Protein AF-A0A9D5YIL8-F1 (afdb_monomer)

Foldseek 3Di:
DPDPVVVVVVVVVVVVVVVPPPPPPPPVPPCPVAAEDDPVVVVVVDDPPDPQKDQDPDPFPAFDADDDQVSVQVLCVRRDDADADDKHWHAYPVQQKIWIKGHHPPDAFQIKIWIAHRRSHTRMIGGGD

Sequence (129 aa):
MLNNKILRVLCLLCMVACLISLVGCNQPNTNTDVSAFSYAEHAKTFKDDSPGVKHSGFVNTNEFEISSAEDALAHAKKECTIAWDTSHVSFDNELSVWMVSFYTEGTLGGDQCVYLDSNGKTLLIVYGE

pLDDT: mean 82.62, std 20.09, range [39.22, 98.31]

Radius of gyration: 24.34 Å; Cα contacts (8 Å, |Δi|>4): 192; chains: 1; bounding box: 29×36×84 Å

Secondary structure (DSSP, 8-state):
---HHHHHHHHHHHHHGGGSS-------------EE--HHHHHTT--TT-TTEESS--S--S-----SHHHHHHHHTTT--S--SEEEEEEETTTTEEEEEEE-TT--S--EEEEEETTS-EEEEEE--

Solvent-accessible surface area (backbone atoms only — not comparable to full-atom values): 7783 Å² total; per-residue (Å²): 135,85,58,76,66,59,59,53,54,53,58,55,59,65,63,62,66,70,76,79,75,71,91,63,86,71,66,79,83,70,76,64,81,59,43,78,54,57,60,74,67,54,52,71,74,61,50,91,83,39,83,54,48,39,80,69,94,66,77,45,71,60,83,40,81,43,89,46,69,66,48,44,49,65,57,45,54,73,68,60,84,71,80,59,83,43,74,49,51,31,41,16,82,91,79,42,32,40,39,36,39,36,26,46,83,97,57,85,45,63,26,40,37,35,30,26,41,46,44,37,30,59,62,38,37,41,42,43,109

Structure (mmCIF, N/CA/C/O backbone):
data_AF-A0A9D5YIL8-F1
#
_entry.id   AF-A0A9D5YIL8-F1
#
loop_
_atom_site.group_PDB
_atom_site.id
_atom_site.type_symbol
_atom_site.label_atom_id
_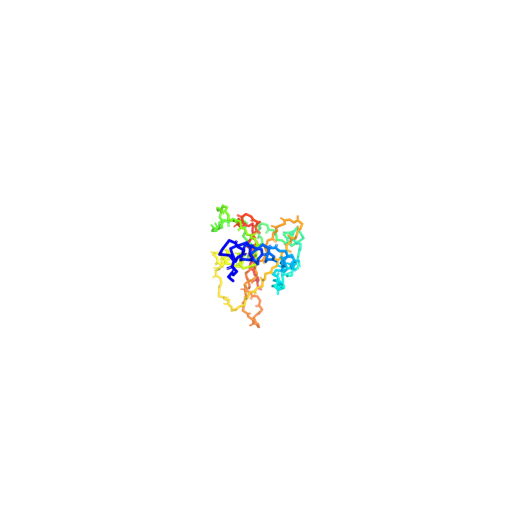atom_site.label_alt_id
_atom_site.label_comp_id
_atom_site.label_asym_id
_atom_site.label_entity_id
_atom_site.label_seq_id
_atom_site.pdbx_PDB_ins_code
_atom_site.Cartn_x
_atom_site.Cartn_y
_atom_site.Cartn_z
_atom_site.occupancy
_atom_site.B_iso_or_equiv
_atom_site.auth_seq_id
_atom_site.auth_comp_id
_atom_site.auth_asym_id
_atom_site.auth_atom_id
_atom_site.pdbx_PDB_model_num
ATOM 1 N N . MET A 1 1 ? -9.143 24.239 -67.326 1.00 50.16 1 MET A N 1
ATOM 2 C CA . MET A 1 1 ? -8.872 22.806 -67.078 1.00 50.16 1 MET A CA 1
ATOM 3 C C . MET A 1 1 ? -7.695 22.704 -66.118 1.00 50.16 1 MET A C 1
ATOM 5 O O . MET A 1 1 ? -6.551 22.738 -66.552 1.00 50.16 1 MET A O 1
ATOM 9 N N . LEU A 1 2 ? -7.968 22.713 -64.810 1.00 43.31 2 LEU A N 1
ATOM 10 C CA . LEU A 1 2 ? -6.929 22.632 -63.783 1.00 43.31 2 LEU A CA 1
ATOM 11 C C . LEU A 1 2 ? -6.519 21.162 -63.628 1.00 43.31 2 LEU A C 1
ATOM 13 O O . LEU A 1 2 ? -7.360 20.282 -63.470 1.00 43.31 2 LEU A O 1
ATOM 17 N N . ASN A 1 3 ? -5.228 20.908 -63.792 1.00 49.19 3 ASN A N 1
ATOM 18 C CA . ASN A 1 3 ? -4.660 19.595 -64.065 1.00 49.19 3 ASN A CA 1
ATOM 19 C C . ASN A 1 3 ? -4.706 18.702 -62.807 1.00 49.19 3 ASN A C 1
ATOM 21 O O . ASN A 1 3 ? -4.227 19.115 -61.751 1.00 49.19 3 ASN A O 1
ATOM 25 N N . ASN A 1 4 ? -5.209 17.465 -62.917 1.00 51.59 4 ASN A N 1
ATOM 26 C CA . ASN A 1 4 ? -5.397 16.505 -61.807 1.00 51.59 4 ASN A CA 1
ATOM 27 C C . ASN A 1 4 ? -4.123 16.196 -60.989 1.00 51.59 4 ASN A C 1
ATOM 29 O O . ASN A 1 4 ? -4.196 15.604 -59.914 1.00 51.59 4 ASN A O 1
ATOM 33 N N . LYS A 1 5 ? -2.946 16.599 -61.482 1.00 52.97 5 LYS A N 1
ATOM 34 C CA . LYS A 1 5 ? -1.671 16.517 -60.760 1.00 52.97 5 LYS A CA 1
ATOM 35 C C . LYS A 1 5 ? -1.506 17.621 -59.704 1.00 52.97 5 LYS A C 1
ATOM 37 O O . LYS A 1 5 ? -0.964 17.340 -58.645 1.00 52.97 5 LYS A O 1
ATOM 42 N N . ILE A 1 6 ? -2.023 18.831 -59.940 1.00 55.44 6 ILE A N 1
ATOM 43 C CA . ILE A 1 6 ? -1.944 19.961 -58.990 1.00 55.44 6 ILE A CA 1
ATOM 44 C C . ILE A 1 6 ? -2.884 19.725 -57.798 1.00 55.44 6 ILE A C 1
ATOM 46 O O . ILE A 1 6 ? -2.510 19.991 -56.659 1.00 55.44 6 ILE A O 1
ATOM 50 N N . LEU A 1 7 ? -4.052 19.119 -58.039 1.00 50.84 7 LEU A N 1
ATOM 51 C CA . LEU A 1 7 ? -5.008 18.753 -56.986 1.00 50.84 7 LEU A CA 1
ATOM 52 C C . LEU A 1 7 ? -4.435 17.701 -56.014 1.00 50.84 7 LEU A C 1
ATOM 54 O O . LEU A 1 7 ? -4.680 17.765 -54.814 1.00 50.84 7 LEU A O 1
ATOM 58 N N . ARG A 1 8 ? -3.605 16.771 -56.513 1.00 52.12 8 ARG A N 1
ATOM 59 C CA . ARG A 1 8 ? -2.931 15.757 -55.681 1.00 52.12 8 ARG A CA 1
ATOM 60 C C . ARG A 1 8 ? -1.797 16.334 -54.830 1.00 52.12 8 ARG A C 1
ATOM 62 O O . ARG A 1 8 ? -1.601 15.874 -53.711 1.00 52.12 8 ARG A O 1
ATOM 69 N N . VAL A 1 9 ? -1.085 17.346 -55.330 1.00 53.28 9 VAL A N 1
ATOM 70 C CA . VAL A 1 9 ? -0.015 18.025 -54.576 1.00 53.28 9 VAL A CA 1
ATOM 71 C C . VAL A 1 9 ? -0.599 18.927 -53.483 1.00 53.28 9 VAL A C 1
ATOM 73 O O . VAL A 1 9 ? -0.061 18.965 -52.380 1.00 5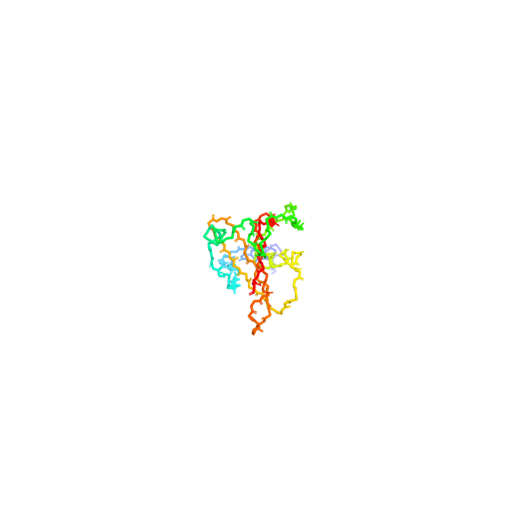3.28 9 VAL A O 1
ATOM 76 N N . LEU A 1 10 ? -1.746 19.571 -53.737 1.00 51.50 10 LEU A N 1
ATOM 77 C CA . LEU A 1 10 ? -2.450 20.368 -52.726 1.00 51.50 10 LEU A CA 1
ATOM 78 C C . LEU A 1 10 ? -3.012 1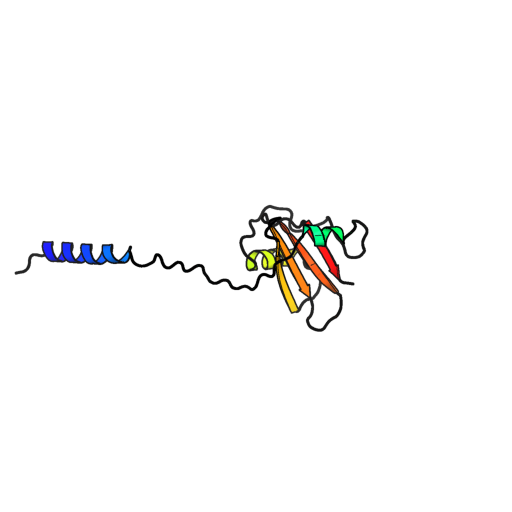9.495 -51.586 1.00 51.50 10 LEU A C 1
ATOM 80 O O . LEU A 1 10 ? -2.895 19.861 -50.421 1.00 51.50 10 LEU A O 1
ATOM 84 N N . CYS A 1 11 ? -3.541 18.303 -51.901 1.00 48.22 11 CYS A N 1
ATOM 85 C CA . CYS A 1 11 ? -3.992 17.345 -50.883 1.00 48.22 11 CYS A CA 1
ATOM 86 C C . CYS A 1 11 ? -2.849 16.803 -50.010 1.00 48.22 11 CYS A C 1
ATOM 88 O O . CYS A 1 11 ? -3.067 16.551 -48.827 1.00 48.22 11 CYS A O 1
ATOM 90 N N . LEU A 1 12 ? -1.639 16.636 -50.560 1.00 48.97 12 LEU A N 1
ATOM 91 C CA . LEU A 1 12 ? -0.494 16.160 -49.775 1.00 48.97 12 LEU A CA 1
ATOM 92 C C . LEU A 1 12 ? 0.057 17.242 -48.831 1.00 48.97 12 LEU A C 1
ATOM 94 O O . LEU A 1 12 ? 0.470 16.926 -47.719 1.00 48.97 12 LEU A O 1
ATOM 98 N N . LEU A 1 13 ? 0.018 18.516 -49.237 1.00 50.16 13 LEU A N 1
ATOM 99 C CA . LEU A 1 13 ? 0.461 19.643 -48.407 1.00 50.16 13 LEU A CA 1
ATOM 100 C C . LEU A 1 13 ? -0.476 19.926 -47.220 1.00 50.16 13 LEU A C 1
ATOM 102 O O . LEU A 1 13 ? -0.000 20.334 -46.164 1.00 50.16 13 LEU A O 1
ATOM 106 N N . CYS A 1 14 ? -1.776 19.636 -47.336 1.00 47.59 14 CYS A N 1
ATOM 107 C CA . CYS A 1 14 ? -2.707 19.752 -46.207 1.00 47.59 14 CYS A CA 1
ATOM 108 C C . CYS A 1 14 ? -2.542 18.648 -45.145 1.00 47.59 14 CYS A C 1
ATOM 110 O O . CYS A 1 14 ? -2.922 18.870 -44.001 1.00 47.59 14 CYS A O 1
ATOM 112 N N . MET A 1 15 ? -1.957 17.488 -45.476 1.00 50.22 15 MET A N 1
ATOM 113 C CA . MET A 1 15 ? -1.750 16.404 -44.499 1.00 50.22 15 MET A CA 1
ATOM 114 C C . MET A 1 15 ? -0.472 16.546 -43.661 1.00 50.22 15 MET A C 1
ATOM 116 O O . MET A 1 15 ? -0.396 15.976 -42.578 1.00 50.22 15 MET A O 1
ATOM 120 N N . VAL A 1 16 ? 0.519 17.328 -44.105 1.00 51.59 16 VAL A N 1
ATOM 121 C CA . VAL A 1 16 ? 1.794 17.486 -43.371 1.00 51.59 16 VAL A CA 1
ATOM 122 C C . VAL A 1 16 ? 1.750 18.639 -42.354 1.00 51.59 16 VAL A C 1
ATOM 124 O O . VAL A 1 16 ? 2.529 18.655 -41.405 1.00 51.59 16 VAL A O 1
ATOM 127 N N . ALA A 1 17 ? 0.790 19.561 -42.464 1.00 47.81 17 ALA A N 1
ATOM 128 C CA . ALA A 1 17 ? 0.629 20.655 -41.501 1.00 47.81 17 ALA A CA 1
ATOM 129 C C . ALA A 1 17 ? -0.062 20.244 -40.180 1.00 47.81 17 ALA A C 1
ATOM 131 O O . ALA A 1 17 ? -0.047 21.018 -39.228 1.00 47.81 17 ALA A O 1
ATOM 132 N N . CYS A 1 18 ? -0.613 19.027 -40.074 1.00 43.16 18 CYS A N 1
ATOM 133 C CA . CYS A 1 18 ? -1.204 18.523 -38.823 1.00 43.16 18 CYS A CA 1
ATOM 134 C C . CYS A 1 18 ? -0.190 17.917 -37.840 1.00 43.16 18 CYS A C 1
ATOM 136 O O . CYS A 1 18 ? -0.563 17.613 -36.711 1.00 43.16 18 CYS A O 1
ATOM 138 N N . LEU A 1 19 ? 1.081 17.755 -38.221 1.00 49.44 19 LEU A N 1
ATOM 139 C CA . LEU A 1 19 ? 2.099 17.161 -37.341 1.00 49.44 19 LEU A CA 1
ATOM 140 C C . LEU A 1 19 ? 2.878 18.182 -36.496 1.00 49.44 19 LEU A C 1
ATOM 142 O O . LEU A 1 19 ? 3.720 17.779 -35.702 1.00 49.44 19 LEU A O 1
ATOM 146 N N . ILE A 1 20 ? 2.598 19.486 -36.616 1.00 53.62 20 ILE A N 1
ATOM 147 C CA . ILE A 1 20 ? 3.347 20.536 -35.893 1.00 53.62 20 ILE A CA 1
ATOM 148 C C . ILE A 1 20 ? 2.493 21.275 -34.851 1.00 53.62 20 ILE A C 1
ATOM 150 O O . ILE A 1 20 ? 2.848 22.361 -34.402 1.00 53.62 20 ILE A O 1
ATOM 154 N N . SER A 1 21 ? 1.352 20.719 -34.443 1.00 51.81 21 SER A N 1
ATOM 155 C CA . SER A 1 21 ? 0.449 21.402 -33.504 1.00 51.81 21 SER A CA 1
ATOM 156 C C . SER A 1 21 ? -0.049 20.520 -32.372 1.00 51.81 21 SER A C 1
ATOM 158 O O . SER A 1 21 ? -1.201 20.647 -31.984 1.00 51.81 21 SER A O 1
ATOM 160 N N . LEU A 1 22 ? 0.805 19.662 -31.809 1.00 50.19 22 LEU A N 1
ATOM 161 C CA . LEU A 1 22 ? 0.540 19.116 -30.476 1.00 50.19 22 LEU A CA 1
ATOM 162 C C . LEU A 1 22 ? 1.823 18.736 -29.712 1.00 50.19 22 LEU A C 1
ATOM 164 O O . LEU A 1 22 ? 1.906 17.674 -29.114 1.00 50.19 22 LEU A O 1
ATOM 168 N N . VAL A 1 23 ? 2.804 19.644 -29.639 1.00 51.25 23 VAL A N 1
ATOM 169 C CA . VAL A 1 23 ? 3.574 19.776 -28.383 1.00 51.25 23 VAL A CA 1
ATOM 170 C C . VAL A 1 23 ? 2.761 20.700 -27.479 1.00 51.25 23 VAL A C 1
ATOM 172 O O . VAL A 1 23 ? 3.143 21.819 -27.160 1.00 51.25 23 VAL A O 1
ATOM 175 N N . GLY A 1 24 ? 1.551 20.255 -27.149 1.00 41.75 24 GLY A N 1
ATOM 176 C CA . GLY A 1 24 ? 0.963 20.633 -25.884 1.00 41.75 24 GLY A CA 1
ATOM 177 C C . GLY A 1 24 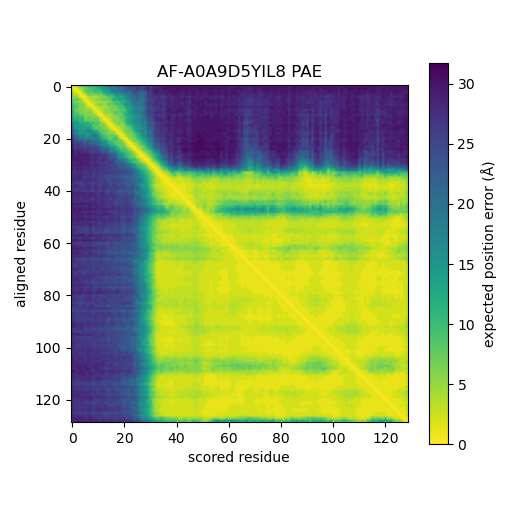? 1.629 19.717 -24.878 1.00 41.75 24 GLY A C 1
ATOM 178 O O . GLY A 1 24 ? 1.474 18.501 -24.980 1.00 41.75 24 GLY A O 1
ATOM 179 N N . CYS A 1 25 ? 2.380 20.275 -23.935 1.00 39.22 25 CYS A N 1
ATOM 180 C CA . CYS A 1 25 ? 2.649 19.607 -22.672 1.00 39.22 25 CYS A CA 1
ATOM 181 C C . CYS A 1 25 ? 1.304 19.391 -21.961 1.00 39.22 25 CYS A C 1
ATOM 183 O O . CYS A 1 25 ? 0.997 20.057 -20.983 1.00 39.22 25 CYS A O 1
ATOM 185 N N . ASN A 1 26 ? 0.473 18.484 -22.467 1.00 48.38 26 ASN A N 1
ATOM 186 C CA . ASN A 1 26 ? -0.547 17.844 -21.670 1.00 48.38 26 ASN A CA 1
ATOM 187 C C . ASN A 1 26 ? 0.200 16.751 -20.918 1.00 48.38 26 ASN A C 1
ATOM 189 O O . ASN A 1 26 ? 0.129 15.576 -21.271 1.00 48.38 26 ASN A O 1
ATOM 193 N N . GLN A 1 27 ? 0.935 17.148 -19.875 1.00 53.56 27 GLN A N 1
ATOM 194 C CA . GLN A 1 27 ? 0.960 16.264 -18.721 1.00 53.56 27 GLN A CA 1
ATOM 195 C C . GLN A 1 27 ? -0.519 15.991 -18.433 1.00 53.56 27 GLN A C 1
ATOM 197 O O . GLN A 1 27 ? -1.276 16.963 -18.299 1.00 53.56 27 GLN A O 1
ATOM 202 N N . PRO A 1 28 ? -0.988 14.732 -18.437 1.00 43.00 28 PRO A N 1
ATOM 203 C CA . PRO A 1 28 ? -2.266 14.474 -17.814 1.00 43.00 28 PRO A CA 1
ATOM 204 C C . PRO A 1 28 ? -2.122 15.064 -16.413 1.00 43.00 28 PRO A C 1
ATOM 206 O O . PRO A 1 28 ? -1.195 14.727 -15.679 1.00 43.00 28 PRO A O 1
ATOM 209 N N . ASN A 1 29 ? -2.947 16.061 -16.106 1.00 50.47 29 ASN A N 1
ATOM 210 C CA . ASN A 1 29 ? -3.036 16.606 -14.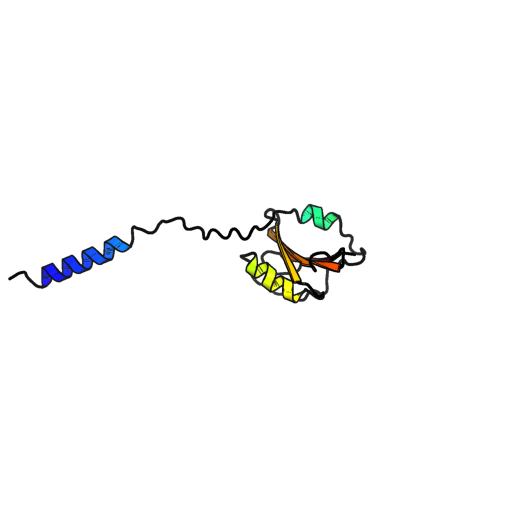768 1.00 50.47 29 ASN A CA 1
ATOM 211 C C . ASN A 1 29 ? -3.709 15.525 -13.920 1.00 50.47 29 ASN A C 1
ATOM 213 O O . ASN A 1 29 ? -4.897 15.600 -13.624 1.00 50.47 29 ASN A O 1
ATOM 217 N N . THR A 1 30 ? -2.963 14.467 -13.614 1.00 42.38 30 THR A 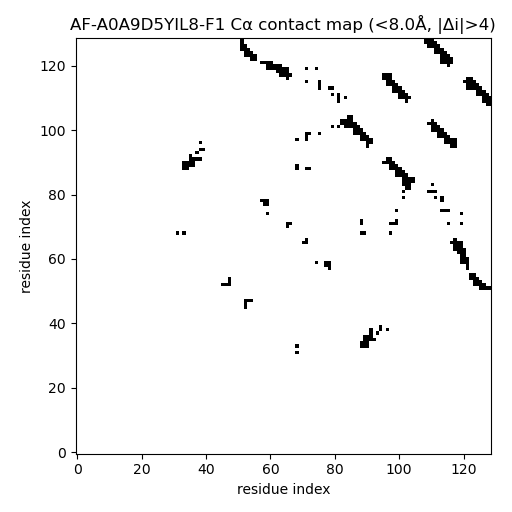N 1
ATOM 218 C CA . THR A 1 30 ? -3.298 13.489 -12.594 1.00 42.38 30 THR A CA 1
ATOM 219 C C . THR A 1 30 ? -2.947 14.131 -11.263 1.00 42.38 30 THR A C 1
ATOM 221 O O . THR A 1 30 ? -2.040 13.688 -10.566 1.00 42.38 30 THR A O 1
ATOM 224 N N . ASN A 1 31 ? -3.676 15.185 -10.891 1.00 44.50 31 ASN A N 1
ATOM 225 C CA .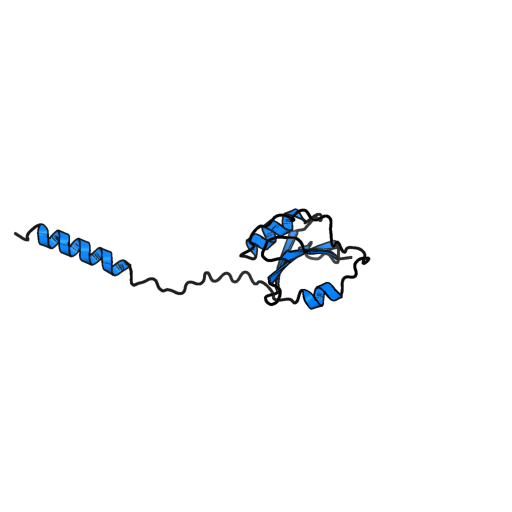 ASN A 1 31 ? -3.859 15.519 -9.482 1.00 44.50 31 ASN A CA 1
ATOM 226 C C . ASN A 1 31 ? -4.782 14.452 -8.867 1.00 44.50 31 ASN A C 1
ATOM 228 O O . ASN A 1 31 ? -5.855 14.744 -8.348 1.00 44.50 31 ASN A O 1
ATOM 232 N N . THR A 1 32 ? -4.375 13.186 -8.954 1.00 50.56 32 THR A N 1
ATOM 233 C CA . THR A 1 32 ? -4.581 12.288 -7.830 1.00 50.56 32 THR A CA 1
ATOM 234 C C . THR A 1 32 ? -3.674 12.896 -6.775 1.00 50.56 32 THR A C 1
ATOM 236 O O . THR A 1 32 ? -2.465 12.940 -6.985 1.00 50.56 32 THR A O 1
ATOM 239 N N . ASP A 1 33 ? -4.250 13.524 -5.753 1.00 62.47 33 ASP A N 1
ATOM 240 C CA . ASP A 1 33 ? -3.502 14.215 -4.699 1.00 62.47 33 ASP A CA 1
ATOM 241 C C . ASP A 1 33 ? -2.736 13.167 -3.879 1.00 62.47 33 ASP A C 1
ATOM 243 O O . ASP A 1 33 ? -3.180 12.694 -2.833 1.00 62.47 33 ASP A O 1
ATOM 247 N N . VAL A 1 34 ? -1.629 12.684 -4.445 1.00 80.38 34 VAL A N 1
ATOM 248 C CA . VAL A 1 34 ? -0.748 11.715 -3.812 1.00 80.38 34 VAL A CA 1
ATOM 249 C C . VAL A 1 34 ? 0.040 12.487 -2.780 1.00 80.38 34 VAL A C 1
ATOM 251 O O . VAL A 1 34 ? 0.963 13.238 -3.099 1.00 80.38 34 VAL A O 1
ATOM 254 N N . SER A 1 35 ? -0.340 12.308 -1.522 1.00 89.94 35 SER A N 1
ATOM 255 C CA . SER A 1 35 ? 0.363 12.975 -0.435 1.00 89.94 35 SER A CA 1
ATOM 256 C C . SER A 1 35 ? 1.794 12.439 -0.316 1.00 89.94 35 SER A C 1
ATOM 258 O O . SER A 1 35 ? 2.044 11.243 -0.488 1.00 89.94 35 SER A O 1
ATOM 260 N N . ALA A 1 36 ? 2.741 13.319 -0.006 1.00 90.25 36 ALA A N 1
ATOM 261 C CA . ALA A 1 36 ? 4.118 12.921 0.257 1.00 90.25 36 ALA A CA 1
ATOM 262 C C . ALA A 1 36 ? 4.271 12.364 1.683 1.00 90.25 36 ALA A C 1
ATOM 264 O O . ALA A 1 36 ? 3.628 12.846 2.617 1.00 90.25 36 ALA A O 1
ATOM 265 N N . PHE A 1 37 ? 5.162 11.388 1.861 1.00 93.31 37 PHE A N 1
ATOM 266 C CA . PHE A 1 37 ? 5.602 10.897 3.173 1.00 93.31 37 PHE A CA 1
ATOM 267 C C . PHE A 1 37 ? 7.057 10.399 3.106 1.00 93.31 37 PHE A C 1
ATOM 269 O O . PHE A 1 37 ? 7.630 10.326 2.022 1.00 93.31 37 PHE A O 1
ATOM 276 N N . SER A 1 38 ? 7.649 10.055 4.257 1.00 93.88 38 SER A N 1
ATOM 277 C CA . SER A 1 38 ? 8.959 9.388 4.331 1.00 93.88 38 SER A CA 1
ATOM 278 C C . SER A 1 38 ? 8.802 7.983 4.905 1.00 93.88 38 SER A C 1
ATOM 280 O O . SER A 1 38 ? 8.468 7.815 6.080 1.00 93.88 38 SER A O 1
ATOM 282 N N . TYR A 1 39 ? 9.067 6.968 4.088 1.00 93.62 39 TYR A N 1
ATOM 283 C CA . TYR A 1 39 ? 9.051 5.570 4.497 1.00 93.62 39 TYR A CA 1
ATOM 284 C C . TYR A 1 39 ? 10.155 5.271 5.507 1.00 93.62 39 TYR A C 1
ATOM 286 O O . TYR A 1 39 ? 9.902 4.571 6.481 1.00 93.62 39 TYR A O 1
ATOM 294 N N . ALA A 1 40 ? 11.350 5.843 5.337 1.00 92.94 40 ALA A N 1
ATOM 295 C CA . ALA A 1 40 ? 12.459 5.640 6.269 1.00 92.94 40 ALA A CA 1
ATOM 296 C C . ALA A 1 40 ? 12.112 6.080 7.698 1.00 92.94 40 ALA A C 1
ATOM 298 O O . ALA A 1 40 ? 12.443 5.379 8.653 1.00 92.94 40 ALA A O 1
ATOM 299 N N . GLU A 1 41 ? 11.446 7.226 7.855 1.00 90.88 41 GLU A N 1
ATOM 300 C CA . GLU A 1 41 ? 11.015 7.703 9.171 1.00 90.88 41 GLU A CA 1
ATOM 301 C C . GLU A 1 41 ? 9.841 6.886 9.713 1.00 90.88 41 GLU A C 1
ATOM 303 O O . GLU A 1 41 ? 9.853 6.510 10.884 1.00 90.88 41 GLU A O 1
ATOM 308 N N . HIS A 1 42 ? 8.865 6.539 8.866 1.00 87.62 42 HIS A N 1
ATOM 309 C CA . HIS A 1 42 ? 7.704 5.760 9.297 1.00 87.62 42 HIS A CA 1
ATOM 310 C C . HIS A 1 42 ? 8.114 4.345 9.740 1.00 87.62 42 HIS A C 1
ATOM 312 O O . HIS A 1 42 ? 7.765 3.904 10.833 1.00 87.62 42 HIS A O 1
ATOM 318 N N . ALA A 1 43 ? 8.947 3.667 8.947 1.00 88.06 43 ALA A N 1
ATOM 319 C CA . ALA A 1 43 ? 9.428 2.314 9.208 1.00 88.06 43 ALA A CA 1
ATOM 320 C C . ALA A 1 43 ? 10.220 2.192 10.519 1.00 88.06 43 ALA A C 1
ATOM 322 O O . ALA A 1 43 ? 10.119 1.173 11.191 1.00 88.06 43 ALA A O 1
ATOM 323 N N . LYS A 1 44 ? 10.950 3.236 10.944 1.00 88.25 44 LYS A N 1
ATOM 324 C CA . LYS A 1 44 ? 11.675 3.241 12.233 1.00 88.25 44 LYS A CA 1
ATOM 325 C C . LYS A 1 44 ? 10.755 3.119 13.449 1.00 88.25 44 LYS A C 1
ATOM 327 O O . LYS A 1 44 ? 11.224 2.750 14.526 1.00 88.25 44 LYS A O 1
ATOM 332 N N . THR A 1 45 ? 9.477 3.467 13.306 1.00 86.31 45 THR A N 1
ATOM 333 C CA . THR A 1 45 ? 8.502 3.392 14.403 1.00 86.31 45 THR A CA 1
ATOM 334 C C . THR A 1 45 ? 7.952 1.979 14.608 1.00 86.31 45 THR A C 1
ATOM 336 O O . THR A 1 45 ? 7.485 1.656 15.701 1.00 86.31 45 THR A O 1
ATOM 339 N N . PHE A 1 46 ? 8.083 1.113 13.600 1.00 86.00 46 PHE A N 1
ATOM 340 C CA . PHE A 1 46 ? 7.584 -0.255 13.609 1.00 86.00 46 PHE A CA 1
ATOM 341 C C . PHE A 1 46 ? 8.726 -1.224 13.923 1.00 86.00 46 PHE A C 1
ATOM 343 O O . PHE A 1 46 ? 9.659 -1.388 13.141 1.00 86.00 46 PHE A O 1
ATOM 350 N N . LYS A 1 47 ? 8.679 -1.840 15.107 1.00 80.00 47 LYS A N 1
ATOM 351 C CA . LYS A 1 47 ? 9.625 -2.893 15.498 1.00 80.00 47 LYS A CA 1
ATOM 352 C C . LYS A 1 47 ? 9.106 -4.237 14.992 1.00 80.00 47 LYS A C 1
ATOM 354 O O . LYS A 1 47 ? 7.895 -4.427 14.944 1.00 80.00 47 LYS A O 1
ATOM 359 N N . ASP A 1 48 ? 10.011 -5.177 14.727 1.00 74.88 48 ASP A N 1
ATOM 360 C CA . ASP A 1 48 ? 9.668 -6.502 14.182 1.00 74.88 48 ASP A CA 1
ATOM 361 C C . ASP A 1 48 ? 8.627 -7.275 15.021 1.00 74.88 48 ASP A C 1
ATOM 363 O O . ASP A 1 48 ? 7.840 -8.040 14.468 1.00 74.88 48 ASP A O 1
ATOM 367 N N . ASP A 1 49 ? 8.586 -7.037 16.338 1.00 78.06 49 ASP A N 1
ATOM 368 C CA . ASP A 1 49 ? 7.660 -7.684 17.283 1.00 78.06 49 ASP A CA 1
ATOM 369 C C . ASP A 1 49 ? 6.471 -6.791 17.693 1.00 78.06 49 ASP A C 1
ATOM 371 O O . ASP A 1 49 ? 5.731 -7.120 18.627 1.00 78.06 49 ASP A O 1
ATOM 375 N N . SER A 1 50 ? 6.294 -5.631 17.053 1.00 85.50 50 SER A N 1
ATOM 376 C CA . SER A 1 50 ? 5.154 -4.760 17.336 1.00 85.50 50 SER A CA 1
ATOM 377 C C . SER A 1 50 ? 3.848 -5.459 16.929 1.00 85.50 50 SER A C 1
ATOM 379 O O . SER A 1 50 ? 3.734 -5.931 15.792 1.00 85.50 50 SER A O 1
ATOM 381 N N . PRO A 1 51 ? 2.834 -5.508 17.814 1.00 86.81 51 PRO A N 1
ATOM 382 C CA . PRO A 1 51 ? 1.501 -5.958 17.437 1.00 86.81 51 PRO A CA 1
ATOM 383 C C . PRO A 1 51 ? 1.001 -5.213 16.196 1.00 86.81 51 PRO A C 1
ATOM 385 O O . PRO A 1 51 ? 1.262 -4.025 16.026 1.00 86.81 51 PRO A O 1
ATOM 388 N N . GLY A 1 52 ? 0.328 -5.933 15.297 1.00 91.69 52 GLY A N 1
ATOM 389 C CA . GLY A 1 52 ? -0.201 -5.342 14.068 1.00 91.69 52 GLY A CA 1
ATOM 390 C C . GLY A 1 52 ? 0.843 -5.041 12.987 1.00 91.69 52 GLY A C 1
ATOM 391 O O . GLY A 1 52 ? 0.473 -4.505 11.952 1.00 91.69 52 GLY A O 1
ATOM 392 N N . VAL A 1 53 ? 2.117 -5.406 13.144 1.00 94.38 53 VAL A N 1
ATOM 393 C CA . VAL A 1 53 ? 3.139 -5.205 12.102 1.00 94.38 53 VAL A CA 1
ATOM 394 C C . VAL A 1 53 ? 3.500 -6.533 11.432 1.00 94.38 53 VAL A C 1
ATOM 396 O O . VAL A 1 53 ? 3.733 -7.542 12.094 1.00 94.38 53 VAL A O 1
ATOM 399 N N . LYS A 1 54 ? 3.551 -6.559 10.094 1.00 94.94 54 LYS A N 1
ATOM 400 C CA . LYS A 1 54 ? 4.013 -7.712 9.305 1.00 94.94 54 LYS A CA 1
ATOM 401 C C . LYS A 1 54 ? 5.160 -7.322 8.379 1.00 94.94 54 LYS A C 1
ATOM 403 O O . LYS A 1 54 ? 4.984 -6.486 7.497 1.00 94.94 54 LYS A O 1
ATOM 408 N N . HIS A 1 55 ? 6.272 -8.046 8.497 1.00 94.12 55 HIS A N 1
ATOM 409 C CA . HIS A 1 55 ? 7.446 -7.948 7.615 1.00 94.12 55 HIS A CA 1
ATOM 410 C C . HIS A 1 55 ? 7.585 -9.130 6.636 1.00 94.12 55 HIS A C 1
ATOM 412 O O . HIS A 1 55 ? 8.543 -9.205 5.871 1.00 94.12 55 HIS A O 1
ATOM 418 N N . SER A 1 56 ? 6.668 -10.102 6.679 1.00 94.00 56 SER A N 1
ATOM 419 C CA . SER A 1 56 ? 6.709 -11.291 5.821 1.00 94.00 56 SER A CA 1
ATOM 420 C C . SER A 1 56 ? 5.322 -11.913 5.613 1.00 94.00 56 SER A C 1
ATOM 422 O O . SER A 1 56 ? 4.318 -11.453 6.168 1.00 94.00 56 SER A O 1
ATOM 424 N N . GLY A 1 57 ? 5.264 -12.974 4.796 1.00 94.88 57 GLY A N 1
ATOM 425 C CA . GLY A 1 57 ? 4.015 -13.669 4.466 1.00 94.88 57 GLY A CA 1
ATOM 426 C C . GLY A 1 57 ? 3.095 -12.833 3.574 1.00 94.88 57 GLY A C 1
ATOM 427 O O . GLY A 1 57 ? 1.881 -12.822 3.783 1.00 94.88 57 GLY A O 1
ATOM 428 N N . PHE A 1 58 ? 3.698 -12.088 2.648 1.00 97.44 58 PHE A N 1
ATOM 429 C CA . PHE A 1 58 ? 3.029 -11.209 1.696 1.00 97.44 58 PHE A CA 1
ATOM 430 C C . PHE A 1 58 ? 2.542 -11.969 0.463 1.00 97.44 58 PHE A C 1
ATOM 432 O O . PHE A 1 58 ? 3.156 -12.950 0.038 1.00 97.44 58 PHE A O 1
ATOM 439 N N . VAL A 1 59 ? 1.452 -11.488 -0.126 1.00 97.56 59 VAL A N 1
ATOM 440 C CA . VAL A 1 59 ? 0.917 -11.985 -1.397 1.00 97.56 59 VAL A CA 1
ATOM 441 C C . VAL A 1 59 ? 1.746 -11.455 -2.571 1.00 97.56 59 VAL A C 1
ATOM 443 O O . VAL A 1 59 ? 2.099 -12.210 -3.481 1.00 97.56 59 VAL A O 1
ATOM 446 N N . ASN A 1 60 ? 2.099 -10.171 -2.548 1.00 96.31 60 ASN A N 1
ATOM 447 C CA . ASN A 1 60 ? 2.819 -9.510 -3.629 1.00 96.31 60 ASN A CA 1
ATOM 448 C C . ASN A 1 60 ? 4.329 -9.726 -3.487 1.00 96.31 60 ASN A C 1
ATOM 450 O O . ASN A 1 60 ? 5.047 -8.958 -2.846 1.00 96.31 60 ASN A O 1
ATOM 454 N N . THR A 1 61 ? 4.802 -10.819 -4.081 1.00 94.38 61 THR A N 1
ATOM 455 C CA . THR A 1 61 ? 6.218 -11.233 -4.068 1.00 94.38 61 THR A CA 1
ATOM 456 C C . THR A 1 61 ? 6.867 -11.214 -5.452 1.00 94.38 61 THR A C 1
ATOM 458 O O . THR A 1 61 ? 8.093 -11.157 -5.563 1.00 94.38 61 THR A O 1
ATOM 461 N N . ASN A 1 62 ? 6.054 -11.236 -6.509 1.00 94.25 62 ASN A N 1
ATOM 462 C CA . ASN A 1 62 ? 6.510 -11.166 -7.893 1.00 94.25 62 ASN A CA 1
ATOM 463 C C . ASN A 1 62 ? 6.622 -9.714 -8.354 1.00 94.25 62 ASN A C 1
ATOM 465 O O . ASN A 1 62 ? 5.883 -8.854 -7.885 1.00 94.25 62 ASN A O 1
ATOM 469 N N . GLU A 1 63 ? 7.515 -9.469 -9.310 1.00 93.25 63 GLU A N 1
ATOM 470 C CA . GLU A 1 63 ? 7.715 -8.133 -9.869 1.00 93.25 63 GLU A CA 1
ATOM 471 C C . GLU A 1 63 ? 6.517 -7.688 -10.710 1.00 93.25 63 GLU A C 1
ATOM 473 O O . GLU A 1 63 ? 6.017 -8.419 -11.569 1.00 93.25 63 GLU A O 1
ATOM 478 N N . PHE A 1 64 ? 6.071 -6.467 -10.440 1.00 93.44 64 PHE A N 1
ATOM 479 C CA . PHE A 1 64 ? 5.027 -5.749 -11.145 1.00 93.44 64 PHE A CA 1
ATOM 480 C C . PHE A 1 64 ? 5.318 -4.251 -11.035 1.00 93.44 64 PHE A C 1
ATOM 482 O O . PHE A 1 64 ? 5.262 -3.690 -9.947 1.00 93.44 64 PHE A O 1
ATOM 489 N N . GLU A 1 65 ? 5.632 -3.597 -12.147 1.00 96.00 65 GLU A N 1
ATOM 490 C CA . GLU A 1 65 ? 5.931 -2.163 -12.141 1.00 96.00 65 GLU A CA 1
ATOM 491 C C . GLU A 1 65 ? 4.705 -1.346 -11.702 1.00 96.00 65 GLU A C 1
ATOM 493 O O . GLU A 1 65 ? 3.631 -1.449 -12.297 1.00 96.00 65 GLU A O 1
ATOM 498 N N . ILE A 1 66 ? 4.871 -0.531 -10.656 1.00 96.19 66 ILE A N 1
ATOM 499 C CA . ILE A 1 66 ? 3.851 0.403 -10.172 1.00 96.19 66 ILE A CA 1
ATOM 500 C C . ILE A 1 66 ? 4.225 1.806 -10.638 1.00 96.19 66 ILE A C 1
ATOM 502 O O . ILE A 1 66 ? 5.153 2.426 -10.115 1.00 96.19 66 ILE A O 1
ATOM 506 N N . SER A 1 67 ? 3.463 2.315 -11.606 1.00 93.75 67 SER A N 1
ATOM 507 C CA . SER A 1 67 ? 3.722 3.607 -12.253 1.00 93.75 67 SER A CA 1
ATOM 508 C C . SER A 1 67 ? 2.769 4.723 -11.816 1.00 93.75 67 SER A C 1
ATOM 510 O O . SER A 1 67 ? 2.974 5.889 -12.153 1.00 93.75 67 SER A O 1
ATOM 512 N N . SER A 1 68 ? 1.722 4.378 -11.064 1.00 95.50 68 SER A N 1
ATOM 513 C CA . SER A 1 68 ? 0.652 5.295 -10.682 1.00 95.50 68 SER A CA 1
ATOM 514 C C . SER A 1 68 ? 0.039 4.948 -9.322 1.00 95.50 68 SER A C 1
ATOM 516 O O . SER A 1 68 ? 0.149 3.825 -8.826 1.00 95.50 68 SER A O 1
ATOM 518 N N . ALA A 1 69 ? -0.678 5.910 -8.736 1.00 96.31 69 ALA A N 1
ATOM 519 C CA . ALA A 1 69 ? -1.447 5.690 -7.511 1.00 96.31 69 ALA A CA 1
ATOM 520 C C . ALA A 1 69 ? -2.570 4.653 -7.694 1.00 96.31 69 ALA A C 1
ATOM 522 O O . ALA A 1 69 ? -2.906 3.919 -6.766 1.00 96.31 69 ALA A O 1
ATOM 523 N N . GLU A 1 70 ? -3.139 4.578 -8.897 1.00 97.06 70 GLU A N 1
ATOM 524 C CA . GLU A 1 70 ? -4.172 3.606 -9.261 1.00 97.06 70 GLU A CA 1
ATOM 525 C C . GLU A 1 70 ? -3.600 2.185 -9.295 1.00 97.06 70 GLU A C 1
ATOM 527 O O . GLU A 1 70 ? -4.207 1.272 -8.727 1.00 97.06 70 GLU A O 1
ATOM 532 N N . ASP A 1 71 ? -2.401 2.013 -9.866 1.00 96.69 71 ASP A N 1
ATOM 533 C CA . ASP A 1 71 ? -1.659 0.749 -9.828 1.00 96.69 71 ASP A CA 1
ATOM 534 C C . ASP A 1 71 ? -1.346 0.349 -8.383 1.00 96.69 71 ASP A C 1
ATOM 536 O O . ASP A 1 71 ? -1.600 -0.791 -7.989 1.00 96.69 71 ASP A O 1
ATOM 540 N N . ALA A 1 72 ? -0.855 1.296 -7.574 1.00 97.62 72 ALA A N 1
ATOM 541 C CA . ALA A 1 72 ? -0.519 1.061 -6.173 1.00 97.62 72 ALA A CA 1
ATOM 542 C C . ALA A 1 72 ? -1.738 0.580 -5.379 1.00 97.62 72 ALA A C 1
ATOM 544 O O . ALA A 1 72 ? -1.677 -0.451 -4.709 1.00 97.62 72 ALA A O 1
ATOM 545 N N . LEU A 1 73 ? -2.876 1.270 -5.511 1.00 98.06 73 LEU A N 1
ATOM 546 C CA . LEU A 1 73 ? -4.129 0.889 -4.863 1.00 98.06 73 LEU A CA 1
ATOM 547 C C . LEU A 1 73 ? -4.613 -0.489 -5.331 1.00 98.06 73 LEU A C 1
ATOM 549 O O . LEU A 1 73 ? -4.989 -1.329 -4.509 1.00 98.06 73 LEU A O 1
ATOM 553 N N . ALA A 1 74 ? -4.619 -0.742 -6.642 1.00 97.38 74 ALA A N 1
ATOM 554 C CA . ALA A 1 74 ? -5.047 -2.024 -7.197 1.00 97.38 74 ALA A CA 1
ATOM 555 C C . ALA A 1 74 ? -4.168 -3.184 -6.707 1.00 97.38 74 ALA A C 1
ATOM 557 O O . ALA A 1 74 ? -4.677 -4.271 -6.423 1.00 97.38 74 ALA A O 1
ATOM 558 N N . HIS A 1 75 ? -2.862 -2.952 -6.575 1.00 97.69 75 HIS A N 1
ATOM 559 C CA . HIS A 1 75 ? -1.914 -3.955 -6.109 1.00 97.69 75 HIS A CA 1
ATOM 560 C C . HIS A 1 75 ? -2.006 -4.180 -4.592 1.00 97.69 75 HIS A C 1
ATOM 562 O O . HIS A 1 75 ? -2.063 -5.327 -4.142 1.00 97.69 75 HIS A O 1
ATOM 568 N N . ALA A 1 76 ? -2.118 -3.106 -3.807 1.00 98.19 76 ALA A N 1
ATOM 569 C CA . ALA A 1 76 ? -2.248 -3.157 -2.351 1.00 98.19 76 ALA A CA 1
ATOM 570 C C . ALA A 1 76 ? -3.531 -3.864 -1.887 1.00 98.19 76 ALA A C 1
ATOM 572 O O . ALA A 1 76 ? -3.521 -4.549 -0.867 1.00 98.19 76 ALA A O 1
ATOM 573 N N . LYS A 1 77 ? -4.627 -3.785 -2.659 1.00 98.31 77 LYS A N 1
ATOM 574 C CA . LYS A 1 77 ? -5.888 -4.494 -2.359 1.00 98.31 77 LYS A CA 1
ATOM 575 C C . LYS A 1 77 ? -5.722 -6.005 -2.189 1.00 98.31 77 LYS A C 1
ATOM 577 O O . LYS A 1 77 ? -6.513 -6.611 -1.478 1.00 98.31 77 LYS A O 1
ATOM 582 N N . LYS A 1 78 ? -4.710 -6.613 -2.815 1.00 97.94 78 LYS A N 1
ATOM 583 C CA . LYS A 1 78 ? -4.421 -8.052 -2.683 1.00 97.94 78 LYS A CA 1
ATOM 584 C C . LYS A 1 78 ? -3.913 -8.431 -1.291 1.00 97.94 78 LYS A C 1
ATOM 586 O O . LYS A 1 78 ? -4.052 -9.582 -0.897 1.00 97.94 78 LYS A O 1
ATOM 591 N N . GLU A 1 79 ? -3.328 -7.473 -0.576 1.00 98.12 79 GLU A N 1
ATOM 592 C CA . GLU A 1 79 ? -2.840 -7.636 0.797 1.00 98.12 79 GLU A CA 1
ATOM 593 C C . GLU A 1 79 ? -3.884 -7.213 1.837 1.00 98.12 79 GLU A C 1
ATOM 595 O O . GLU A 1 79 ? -3.726 -7.507 3.021 1.00 98.12 79 GLU A O 1
ATOM 600 N N . CYS A 1 80 ? -4.926 -6.484 1.424 1.00 97.69 80 CYS A N 1
ATOM 601 C CA . CYS A 1 80 ? -5.939 -5.954 2.329 1.00 97.69 80 CYS A CA 1
ATOM 602 C C . CYS A 1 80 ? -6.817 -7.084 2.882 1.00 97.69 80 CYS A C 1
ATOM 604 O O . CYS A 1 80 ? -7.379 -7.876 2.125 1.00 97.69 80 CYS A O 1
ATOM 606 N N . THR A 1 81 ? -6.930 -7.159 4.208 1.00 97.19 81 THR A N 1
ATOM 607 C CA . THR A 1 81 ? -7.692 -8.209 4.908 1.00 97.19 81 THR A CA 1
ATOM 608 C C . THR A 1 81 ? -8.836 -7.669 5.761 1.00 97.19 81 THR A C 1
ATOM 610 O O . THR A 1 81 ? -9.677 -8.443 6.219 1.00 97.19 81 THR A O 1
ATOM 613 N N . ILE A 1 82 ? -8.891 -6.353 5.952 1.00 96.06 82 ILE A N 1
ATOM 614 C CA . ILE A 1 82 ? -9.946 -5.671 6.699 1.00 96.06 82 ILE A CA 1
ATOM 615 C C . ILE A 1 82 ? -11.112 -5.271 5.786 1.00 96.06 82 ILE A C 1
ATOM 617 O O . ILE A 1 82 ? -10.978 -5.198 4.563 1.00 96.06 82 ILE A O 1
ATOM 621 N N . ALA A 1 83 ? -12.260 -4.965 6.389 1.00 95.88 83 ALA A N 1
ATOM 622 C CA . ALA A 1 83 ? -13.310 -4.215 5.709 1.00 95.88 83 ALA A CA 1
ATOM 623 C C . ALA A 1 83 ? -12.949 -2.722 5.692 1.00 95.88 83 ALA A C 1
ATOM 625 O O . ALA A 1 83 ? -12.421 -2.197 6.670 1.00 95.88 83 ALA A O 1
ATOM 626 N N . TRP A 1 84 ? -13.237 -2.045 4.586 1.00 96.94 84 TRP A N 1
ATOM 627 C CA . TRP A 1 84 ? -12.943 -0.627 4.393 1.00 96.94 84 TRP A CA 1
ATOM 628 C C . TRP A 1 84 ? -13.949 -0.024 3.410 1.00 96.94 84 TRP A C 1
ATOM 630 O O . TRP A 1 84 ? -14.474 -0.728 2.542 1.00 96.94 84 TRP A O 1
ATOM 640 N N . ASP A 1 85 ? -14.207 1.274 3.539 1.00 96.94 85 ASP A N 1
ATOM 641 C CA . ASP A 1 85 ? -14.992 2.064 2.578 1.00 96.94 85 ASP A CA 1
ATOM 642 C C . ASP A 1 85 ? -14.172 3.192 1.940 1.00 96.94 85 ASP A C 1
ATOM 644 O O . ASP A 1 85 ? -14.544 3.712 0.887 1.00 96.94 85 ASP A O 1
ATOM 648 N N . THR A 1 86 ? -13.021 3.506 2.538 1.00 96.38 86 THR A N 1
ATOM 649 C CA . THR A 1 86 ? -12.165 4.623 2.166 1.00 96.38 86 THR A CA 1
ATOM 650 C C . THR A 1 86 ? -10.716 4.158 2.042 1.00 96.38 86 THR A C 1
ATOM 652 O O . THR A 1 86 ? -10.261 3.244 2.737 1.00 96.38 86 THR A O 1
ATOM 655 N N . SER A 1 87 ? -9.977 4.778 1.122 1.00 97.06 87 SER A N 1
ATOM 656 C CA . SER A 1 87 ? -8.549 4.529 0.948 1.00 97.06 87 SER A CA 1
ATOM 657 C C . SER A 1 87 ? -7.790 5.805 0.626 1.00 97.06 87 SER A C 1
ATOM 659 O O . SER A 1 87 ? -8.317 6.665 -0.080 1.00 97.06 87 SER A O 1
ATOM 661 N N . HIS A 1 88 ? -6.533 5.874 1.050 1.00 96.69 88 HIS A N 1
ATOM 662 C CA . HIS A 1 88 ? -5.622 6.975 0.746 1.00 96.69 88 HIS A CA 1
ATOM 663 C C . HIS A 1 88 ? -4.307 6.447 0.176 1.00 96.69 88 HIS A C 1
ATOM 665 O O . HIS A 1 88 ? -3.828 5.400 0.614 1.00 96.69 88 HIS A O 1
ATOM 671 N N . VAL A 1 89 ? -3.729 7.155 -0.798 1.00 97.44 89 VAL A N 1
ATOM 672 C CA . VAL A 1 89 ? -2.459 6.776 -1.433 1.00 97.44 89 VAL A CA 1
ATOM 673 C C . VAL A 1 89 ? -1.428 7.878 -1.223 1.00 97.44 89 VAL A C 1
ATOM 675 O O . VAL A 1 89 ? -1.671 9.050 -1.514 1.00 97.44 89 VAL A O 1
ATOM 678 N N . SER A 1 90 ? -0.252 7.478 -0.757 1.00 96.81 90 SER A N 1
ATOM 679 C CA . SER A 1 90 ? 0.900 8.347 -0.544 1.00 96.81 90 SER A CA 1
ATOM 680 C C . SER A 1 90 ? 2.129 7.778 -1.243 1.00 96.81 90 SER A C 1
ATOM 682 O O . SER A 1 90 ? 2.233 6.566 -1.450 1.00 96.81 90 SER A O 1
ATOM 684 N N . PHE A 1 91 ? 3.083 8.643 -1.579 1.00 97.00 91 PHE A N 1
ATOM 685 C CA . PHE A 1 91 ? 4.323 8.236 -2.235 1.00 97.00 91 PHE A CA 1
ATOM 686 C C . PHE A 1 91 ? 5.547 8.892 -1.596 1.00 97.00 91 PHE A C 1
ATOM 688 O O . PHE A 1 91 ? 5.580 10.103 -1.362 1.00 97.00 91 PHE A O 1
ATOM 695 N N . ASP A 1 92 ? 6.554 8.071 -1.323 1.00 96.50 92 ASP A N 1
ATOM 696 C CA . ASP A 1 92 ? 7.890 8.491 -0.929 1.00 96.50 92 ASP A CA 1
ATOM 697 C C . ASP A 1 92 ? 8.768 8.557 -2.184 1.00 96.50 92 ASP A C 1
ATOM 699 O O . ASP A 1 92 ? 9.115 7.532 -2.774 1.00 96.50 92 ASP A O 1
ATOM 703 N N . ASN A 1 93 ? 9.141 9.776 -2.578 1.00 93.44 93 ASN A N 1
ATOM 704 C CA . ASN A 1 93 ? 9.977 10.019 -3.753 1.00 93.44 93 ASN A CA 1
ATOM 705 C C . ASN A 1 93 ? 11.447 9.620 -3.548 1.00 93.44 93 ASN A C 1
ATOM 707 O O . ASN A 1 93 ? 12.135 9.351 -4.529 1.00 93.44 93 ASN A O 1
ATOM 711 N N . GLU A 1 94 ? 11.950 9.600 -2.311 1.00 93.81 94 GLU A N 1
ATOM 712 C CA . GLU A 1 94 ? 13.358 9.299 -2.028 1.00 93.81 94 GLU A CA 1
ATOM 713 C C . GLU A 1 94 ? 13.636 7.804 -2.164 1.00 93.81 94 GLU A C 1
ATOM 715 O O . GLU A 1 94 ? 14.633 7.404 -2.766 1.00 93.81 94 GLU A O 1
ATOM 720 N N . LEU A 1 95 ? 12.736 6.978 -1.628 1.00 94.81 95 LEU A N 1
ATOM 721 C CA . LEU A 1 95 ? 12.867 5.520 -1.651 1.00 94.81 95 LEU A CA 1
ATOM 722 C C . LEU A 1 95 ? 11.999 4.842 -2.713 1.00 94.81 95 LEU A C 1
ATOM 724 O O . LEU A 1 95 ? 12.090 3.628 -2.879 1.00 94.81 95 LEU A O 1
ATOM 728 N N . SER A 1 96 ? 11.195 5.612 -3.452 1.00 96.12 96 SER A N 1
ATOM 729 C CA . SER A 1 96 ? 10.236 5.094 -4.436 1.00 96.12 96 SER A CA 1
ATOM 730 C C . SER A 1 96 ? 9.284 4.058 -3.827 1.00 96.12 96 SER A C 1
ATOM 732 O O . SER A 1 96 ? 9.095 2.970 -4.374 1.00 96.12 96 SER A O 1
ATOM 734 N N . VAL A 1 97 ? 8.705 4.399 -2.672 1.00 97.88 97 VAL A N 1
ATOM 735 C CA . VAL A 1 97 ? 7.788 3.530 -1.920 1.00 97.88 97 VAL A CA 1
ATOM 736 C C . VAL A 1 97 ? 6.383 4.109 -1.943 1.00 97.88 97 VAL A C 1
ATOM 738 O O . VAL A 1 97 ? 6.157 5.268 -1.598 1.00 97.88 97 VAL A O 1
ATOM 741 N N . TRP A 1 98 ? 5.421 3.271 -2.302 1.00 98.12 98 TRP A N 1
ATOM 742 C CA . TRP A 1 98 ? 4.001 3.571 -2.207 1.00 98.12 98 TRP A CA 1
ATOM 743 C C . TRP A 1 98 ? 3.467 3.142 -0.845 1.00 98.12 98 TRP A C 1
ATOM 745 O O . TRP A 1 98 ? 3.774 2.048 -0.379 1.00 98.12 98 TRP A O 1
ATOM 755 N N . MET A 1 99 ? 2.630 3.974 -0.230 1.00 97.81 99 MET A N 1
ATOM 756 C CA . MET A 1 99 ? 1.824 3.608 0.933 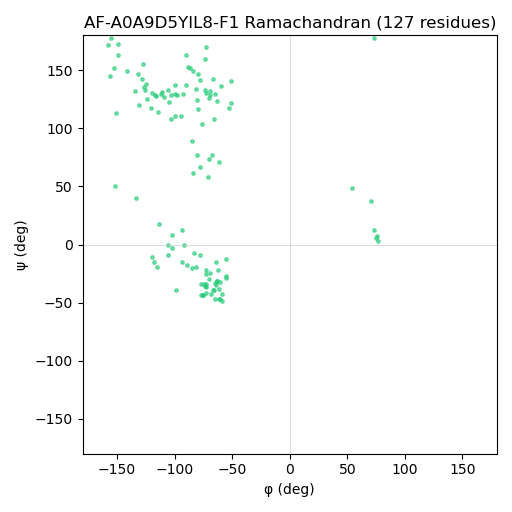1.00 97.81 99 MET A CA 1
ATOM 757 C C . MET A 1 99 ? 0.353 3.710 0.556 1.00 97.81 99 MET A C 1
ATOM 759 O O . MET A 1 99 ? -0.094 4.741 0.056 1.00 97.81 99 MET A O 1
ATOM 763 N N . VAL A 1 100 ? -0.401 2.647 0.818 1.00 98.12 100 VAL A N 1
ATOM 764 C CA . VAL A 1 100 ? -1.853 2.628 0.645 1.00 98.12 100 VAL A CA 1
ATOM 765 C C . VAL A 1 100 ? -2.496 2.327 1.987 1.00 98.12 100 VAL A C 1
ATOM 767 O O . VAL A 1 100 ? -2.279 1.255 2.550 1.00 98.12 100 VAL A O 1
ATOM 770 N N . SER A 1 101 ? -3.287 3.269 2.488 1.00 97.38 101 SER A N 1
ATOM 771 C CA . SER A 1 101 ? -4.060 3.123 3.721 1.00 97.38 101 SER A CA 1
ATOM 772 C C . SER A 1 101 ? -5.495 2.743 3.379 1.00 97.38 101 SER A C 1
ATOM 774 O O . SER A 1 101 ? -6.131 3.418 2.573 1.00 97.38 101 SER A O 1
ATOM 776 N N . PHE A 1 102 ? -6.009 1.689 4.003 1.00 98.00 102 PHE A N 1
ATOM 777 C CA . PHE A 1 102 ? -7.404 1.255 3.943 1.00 98.00 102 PHE A CA 1
ATOM 778 C C . PHE A 1 102 ? -8.051 1.483 5.306 1.00 98.00 102 PHE A C 1
ATOM 780 O O . PHE A 1 102 ? -7.473 1.092 6.317 1.00 98.00 102 PHE A O 1
ATOM 787 N N . TYR A 1 103 ? -9.228 2.106 5.351 1.00 96.69 103 TYR A N 1
ATOM 788 C CA . TYR A 1 103 ? -9.934 2.383 6.604 1.00 96.69 103 TYR A CA 1
ATOM 789 C C . TYR A 1 103 ? -11.440 2.584 6.383 1.00 96.69 103 TYR A C 1
ATOM 791 O O . TYR A 1 103 ? -11.924 2.643 5.250 1.00 96.69 103 TYR A O 1
ATOM 799 N N . THR A 1 104 ? -12.187 2.662 7.485 1.00 95.69 104 THR A N 1
ATOM 800 C CA . THR A 1 104 ? -13.609 3.038 7.484 1.00 95.69 104 THR A CA 1
ATOM 801 C C . THR A 1 104 ? -13.744 4.468 7.992 1.00 95.69 104 THR A C 1
ATOM 803 O O . THR A 1 104 ? -13.295 4.770 9.102 1.00 95.69 104 THR A O 1
ATOM 806 N N . GLU A 1 105 ? -14.332 5.364 7.201 1.00 94.19 105 GLU A N 1
ATOM 807 C CA . GLU A 1 105 ? -14.461 6.772 7.585 1.00 94.19 105 GLU A CA 1
ATOM 808 C C . GLU A 1 105 ? -15.257 6.926 8.897 1.00 94.19 105 GLU A C 1
ATOM 810 O O . GLU A 1 105 ? -16.261 6.258 9.142 1.00 94.19 105 GLU A O 1
ATOM 815 N N . GLY A 1 106 ? -14.775 7.789 9.794 1.00 92.69 106 GLY A N 1
ATOM 816 C CA . GLY A 1 106 ? -15.393 8.006 11.106 1.00 92.69 106 GLY A CA 1
ATOM 817 C C . GLY A 1 106 ? -15.132 6.908 12.147 1.00 92.69 106 GLY A C 1
ATOM 818 O O . GLY A 1 106 ? -15.638 7.0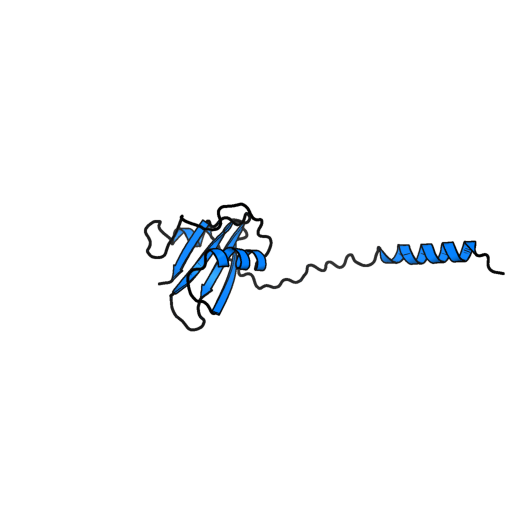21 13.264 1.00 92.69 106 GLY A O 1
ATOM 819 N N . THR A 1 107 ? -14.334 5.883 11.826 1.00 91.62 107 THR A N 1
ATOM 820 C CA . THR A 1 107 ? -13.880 4.861 12.785 1.00 91.62 107 THR A CA 1
ATOM 821 C C . THR A 1 107 ? -12.461 5.168 13.266 1.00 91.62 107 THR A C 1
ATOM 823 O O . THR A 1 107 ? -11.606 5.558 12.475 1.00 91.62 107 THR A O 1
ATOM 826 N N . LEU A 1 108 ? -12.215 5.019 14.571 1.00 88.25 108 LEU A N 1
ATOM 827 C CA . LEU A 1 108 ? -10.870 5.094 15.148 1.00 88.25 108 LEU A CA 1
ATOM 828 C C . LEU A 1 108 ? -10.273 3.687 15.216 1.00 88.25 108 LEU A C 1
ATOM 830 O O . LEU A 1 108 ? -10.923 2.790 15.754 1.00 88.25 108 LEU A O 1
ATOM 834 N N . GLY A 1 109 ? -9.050 3.536 14.710 1.00 88.88 109 GLY A N 1
ATOM 835 C CA . GLY A 1 109 ? -8.350 2.255 14.661 1.00 88.88 109 GLY A CA 1
ATOM 836 C C . GLY A 1 109 ? -8.914 1.297 13.610 1.00 88.88 109 GLY A C 1
ATOM 837 O O . GLY A 1 109 ? -9.889 1.591 12.909 1.00 88.88 109 GLY A O 1
ATOM 838 N N . GLY A 1 110 ? -8.280 0.131 13.494 1.00 90.25 110 GLY A N 1
ATOM 839 C CA . GLY A 1 110 ? -8.664 -0.908 12.541 1.00 90.25 110 GLY A CA 1
ATOM 840 C C . GLY A 1 110 ? -8.322 -0.594 11.085 1.00 90.25 110 GLY A C 1
ATOM 841 O O . GLY A 1 110 ? -8.814 -1.287 10.195 1.00 90.25 110 GLY A O 1
ATOM 842 N N . ASP A 1 111 ? -7.506 0.429 10.825 1.00 95.62 111 ASP A N 1
ATOM 843 C CA . ASP A 1 111 ? -6.951 0.692 9.504 1.00 95.62 111 ASP A CA 1
ATOM 844 C C . ASP A 1 111 ? -5.849 -0.314 9.144 1.00 95.62 111 ASP A C 1
ATOM 846 O O . ASP A 1 111 ? -5.269 -0.986 9.997 1.00 95.62 111 ASP A O 1
ATOM 850 N N . GLN A 1 112 ? -5.571 -0.442 7.850 1.00 97.56 112 GLN A N 1
ATOM 851 C CA . GLN A 1 112 ? -4.472 -1.247 7.337 1.00 97.56 112 GLN A CA 1
ATOM 852 C C . GLN A 1 112 ? -3.666 -0.421 6.339 1.00 97.56 112 GLN A C 1
ATOM 854 O O . GLN A 1 112 ? -4.174 -0.023 5.291 1.00 97.56 112 GLN A O 1
ATOM 859 N N . CYS A 1 113 ? -2.386 -0.225 6.627 1.00 97.31 113 CYS A N 1
ATOM 860 C CA . CYS A 1 113 ? -1.424 0.386 5.724 1.00 97.31 113 CYS A CA 1
ATOM 861 C C . CYS A 1 113 ? -0.581 -0.696 5.041 1.00 97.31 113 CYS A C 1
ATOM 863 O O . CYS A 1 113 ? -0.017 -1.569 5.700 1.00 97.31 113 CYS A O 1
ATOM 865 N N . VAL A 1 114 ? -0.481 -0.633 3.715 1.00 98.25 114 VAL A N 1
ATOM 866 C CA . VAL A 1 114 ? 0.339 -1.528 2.888 1.00 98.25 114 VAL A CA 1
ATOM 867 C C . VAL A 1 114 ? 1.417 -0.703 2.197 1.00 98.25 114 VAL A C 1
ATOM 869 O O . VAL A 1 114 ? 1.103 0.287 1.537 1.00 98.25 114 VAL A O 1
ATOM 872 N N . TYR A 1 115 ? 2.672 -1.128 2.327 1.00 98.06 115 TYR A N 1
ATOM 873 C CA . TYR A 1 115 ? 3.823 -0.467 1.716 1.00 98.06 115 TYR A CA 1
ATOM 874 C C . TYR A 1 115 ? 4.384 -1.327 0.585 1.00 98.06 115 TYR A C 1
ATOM 876 O O . TYR A 1 115 ? 4.687 -2.504 0.796 1.00 98.06 115 TYR A O 1
ATOM 884 N N . LEU A 1 116 ? 4.534 -0.741 -0.601 1.00 98.25 116 LEU A N 1
ATOM 885 C CA . LEU A 1 116 ? 4.988 -1.410 -1.821 1.00 98.25 116 LEU A CA 1
ATOM 886 C C . LEU A 1 116 ? 6.205 -0.680 -2.392 1.00 98.25 116 LEU A C 1
ATOM 888 O O . LEU A 1 116 ? 6.206 0.550 -2.452 1.00 98.25 116 LEU A O 1
ATOM 892 N N . ASP A 1 117 ? 7.214 -1.416 -2.854 1.00 97.50 117 ASP A N 1
ATOM 893 C CA . ASP A 1 117 ? 8.248 -0.821 -3.705 1.00 97.50 117 ASP A CA 1
ATOM 894 C C . ASP A 1 117 ? 7.712 -0.530 -5.122 1.00 97.50 117 ASP A C 1
ATOM 896 O O . ASP A 1 117 ? 6.616 -0.949 -5.506 1.00 97.50 117 ASP A O 1
ATOM 900 N N . SER A 1 118 ? 8.486 0.198 -5.928 1.00 95.25 118 SER A N 1
ATOM 901 C CA . SER A 1 118 ? 8.133 0.500 -7.324 1.00 95.25 118 SER A CA 1
ATOM 902 C C . SER A 1 118 ? 8.061 -0.734 -8.235 1.00 95.25 118 SER A C 1
ATOM 904 O O . SER A 1 118 ? 7.468 -0.660 -9.311 1.00 95.25 118 SER A O 1
ATOM 906 N N . ASN A 1 119 ? 8.604 -1.875 -7.800 1.00 97.12 119 ASN A N 1
ATOM 907 C CA . ASN A 1 119 ? 8.488 -3.168 -8.476 1.00 97.12 119 ASN A CA 1
ATOM 908 C C . ASN A 1 119 ? 7.314 -4.002 -7.939 1.00 97.12 119 ASN A C 1
ATOM 910 O O . ASN A 1 119 ? 7.236 -5.199 -8.225 1.00 97.12 119 ASN A O 1
ATOM 914 N N . GLY A 1 120 ? 6.419 -3.402 -7.151 1.00 96.12 120 GLY A N 1
ATOM 915 C CA . GLY A 1 120 ? 5.187 -4.018 -6.679 1.00 96.12 120 GLY A CA 1
ATOM 916 C C . GLY A 1 120 ? 5.354 -5.039 -5.564 1.00 96.12 120 GLY A C 1
ATOM 917 O O . GLY A 1 120 ? 4.374 -5.678 -5.193 1.00 96.12 120 GLY A O 1
ATOM 918 N N . LYS A 1 121 ? 6.548 -5.197 -4.986 1.00 98.00 121 LYS A N 1
ATOM 919 C CA . LYS A 1 121 ? 6.748 -6.109 -3.855 1.00 98.00 121 LYS A CA 1
ATOM 920 C C . LYS A 1 121 ? 6.307 -5.438 -2.562 1.00 98.00 121 LYS A C 1
ATOM 922 O O . LYS A 1 121 ? 6.679 -4.297 -2.284 1.00 98.00 121 LYS A O 1
ATOM 927 N N . THR A 1 122 ? 5.541 -6.160 -1.745 1.00 98.31 122 THR A N 1
ATOM 928 C CA . THR A 1 122 ? 5.170 -5.684 -0.407 1.00 98.31 122 THR A CA 1
ATOM 929 C C . THR A 1 122 ? 6.396 -5.682 0.497 1.00 98.31 122 THR A C 1
ATOM 931 O O . THR A 1 122 ? 7.104 -6.682 0.609 1.00 98.31 122 THR A O 1
ATOM 934 N N . LEU A 1 123 ? 6.632 -4.544 1.146 1.00 97.12 123 LEU A N 1
ATOM 935 C CA . LEU A 1 123 ? 7.731 -4.333 2.086 1.00 97.12 123 LEU A CA 1
ATOM 936 C C . LEU A 1 123 ? 7.269 -4.479 3.538 1.00 97.12 123 LEU A C 1
ATOM 938 O O . LEU A 1 123 ? 7.994 -5.013 4.377 1.00 97.12 123 LEU A O 1
ATOM 942 N N . LEU A 1 124 ? 6.069 -3.978 3.830 1.00 96.88 124 LEU A N 1
ATOM 943 C CA . LEU A 1 124 ? 5.534 -3.842 5.179 1.00 96.88 124 LEU A CA 1
ATOM 944 C C . LEU A 1 124 ? 4.003 -3.801 5.126 1.00 96.88 124 LEU A C 1
ATOM 946 O O . LEU A 1 124 ? 3.422 -3.218 4.208 1.00 96.88 124 LEU A O 1
ATOM 950 N N . ILE A 1 125 ? 3.351 -4.380 6.132 1.00 97.06 125 ILE A N 1
ATOM 951 C CA . ILE A 1 125 ? 1.935 -4.133 6.426 1.00 97.06 125 ILE A CA 1
ATOM 952 C C . ILE A 1 125 ? 1.821 -3.726 7.892 1.00 97.06 125 ILE A C 1
ATOM 954 O O . ILE A 1 125 ? 2.422 -4.370 8.751 1.00 97.06 125 ILE A O 1
ATOM 958 N N . VAL A 1 126 ? 1.037 -2.689 8.169 1.00 96.00 126 VAL A N 1
ATOM 959 C CA . VAL A 1 126 ? 0.739 -2.211 9.524 1.00 96.00 126 VAL A CA 1
ATOM 960 C C . VAL A 1 126 ? -0.772 -2.160 9.706 1.00 96.00 126 VAL A C 1
ATOM 962 O O . VAL A 1 126 ? -1.471 -1.646 8.838 1.00 96.00 126 VAL A O 1
ATOM 965 N N . TYR A 1 127 ? -1.267 -2.690 10.818 1.00 95.25 127 TYR A N 1
ATOM 966 C CA . TYR A 1 127 ? -2.651 -2.576 11.262 1.00 95.25 127 TYR A CA 1
ATOM 967 C C . TYR A 1 127 ? -2.725 -1.545 12.388 1.00 95.25 127 TYR A C 1
ATOM 969 O O . TYR A 1 127 ? -1.957 -1.640 13.347 1.00 95.25 127 TYR A O 1
ATOM 977 N N . GLY A 1 128 ? -3.631 -0.577 12.271 1.00 90.06 128 GLY A N 1
ATOM 978 C CA . GLY A 1 128 ? -3.921 0.374 13.337 1.00 90.06 128 GLY A CA 1
ATOM 979 C C . GLY A 1 128 ? -4.712 -0.285 14.464 1.00 90.06 128 GLY A C 1
ATOM 980 O O . GLY A 1 128 ? -5.682 -1.005 14.209 1.00 90.06 128 GLY A O 1
ATOM 981 N N . GLU A 1 129 ? -4.280 -0.049 15.704 1.00 73.38 129 GLU A N 1
ATOM 982 C CA . GLU A 1 129 ? -4.960 -0.503 16.929 1.00 73.38 129 GLU A CA 1
ATOM 983 C C . GLU A 1 129 ? -6.192 0.342 17.279 1.00 73.38 129 GLU A C 1
ATOM 985 O O . GLU A 1 129 ? -6.178 1.571 17.033 1.00 73.38 129 GLU A O 1
#

Mean predicted aligned error: 12.16 Å

Nearest PDB structures (foldseek):
  8i4z-assembly1_B  TM=8.088E-01  e=1.279E-01  Streptomyces chartreusis NRRL 3882
  7vwk-assembly1_B  TM=4.754E-01  e=1.604E+00  Streptomyces viridochromogenes Tue57
  7vwk-assembly1_A  TM=4.706E-01  e=2.053E+00  Streptomyces viridochromogenes Tue57
  6lxi-assembly2_B  TM=5.600E-01  e=3.576E+00  Influenza A virus (A/Brevig Mission/1/1918(H1N1))
  7ela-assembly1_A  TM=5.056E-01  e=5.857E+00  Mammarenavirus lassaense